Protein AF-A0A2S9FPA2-F1 (afdb_monomer_lite)

Secondary structure (DSSP, 8-state):
-HHHHHHHHHHHHHHHHHHHHHHHHHTTHHHHTSS-HHHHHHH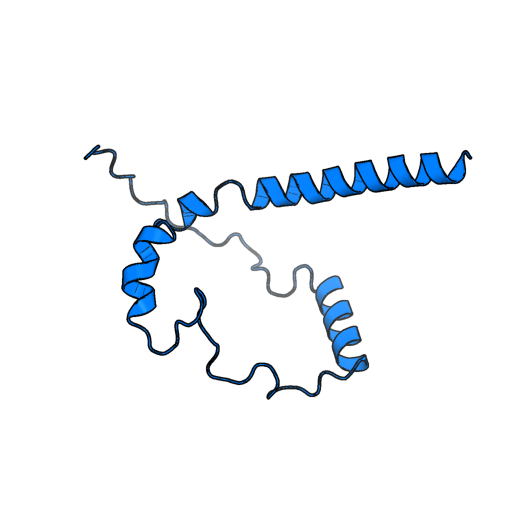HTTSTTEETTEEPPSS-TTSS----HHHHHHHHHHHHH-TTTT--SS---PPPPPPP-----

Foldseek 3Di:
DVVVVVVVVVVVVVCCVVVVVVVVVCVCVCVVVVDDLVRCVVVLVVDPQQDPSDGDDPDDPPPDDPCPPVNVVVVVVCVVVCVCVPPDPDDDDDDDDPPDPPDDD

Radius of gyration: 21.98 Å; chains: 1; bounding box: 57×53×47 Å

Sequence (105 aa):
MVVRTALRYGFGTASLLVGGWTLRALQGTPNSLGATPAEIAPVARRSPHYKDGKFVNLESSSSGLPMDRELQRKLLRDLANAGSAGKPPAPIPLADPPPGDLTPA

pLDDT: mean 75.03, std 12.36, range [52.12, 94.75]

Structure (mmCIF, N/CA/C/O backbone):
data_AF-A0A2S9FPA2-F1
#
_entry.id   AF-A0A2S9FPA2-F1
#
loop_
_atom_site.group_PDB
_atom_site.id
_atom_site.type_symbol
_atom_site.label_atom_id
_atom_site.label_alt_id
_atom_site.label_comp_id
_atom_site.label_asym_id
_atom_site.label_entity_id
_atom_site.label_seq_id
_atom_site.pdbx_PDB_ins_code
_atom_site.Cartn_x
_atom_site.Cartn_y
_atom_site.Cartn_z
_atom_site.occupancy
_atom_site.B_iso_or_equiv
_atom_site.auth_seq_id
_atom_site.auth_comp_id
_atom_site.auth_asym_id
_atom_site.auth_atom_id
_atom_site.pdbx_PDB_model_num
ATOM 1 N N . MET A 1 1 ? 13.260 32.057 -26.651 1.00 55.50 1 MET A N 1
ATOM 2 C CA . MET A 1 1 ? 11.831 31.666 -26.534 1.00 55.50 1 MET A CA 1
ATOM 3 C C . MET A 1 1 ? 11.557 30.211 -26.930 1.00 55.50 1 MET A C 1
ATOM 5 O O . MET A 1 1 ? 10.807 29.560 -26.220 1.00 55.50 1 MET A O 1
ATOM 9 N N . VAL A 1 2 ? 12.184 29.672 -27.983 1.00 59.16 2 VAL A N 1
ATOM 10 C CA . VAL A 1 2 ? 11.908 28.323 -28.537 1.00 59.16 2 VAL A CA 1
ATOM 11 C C . VAL A 1 2 ? 12.157 27.159 -27.555 1.00 59.16 2 VAL A C 1
ATOM 13 O O . VAL A 1 2 ? 11.347 26.241 -27.471 1.00 59.16 2 VAL A O 1
ATOM 16 N N . VAL A 1 3 ? 13.215 27.229 -26.739 1.00 59.62 3 VAL A N 1
ATOM 17 C CA . VAL A 1 3 ? 13.593 26.166 -25.779 1.00 59.62 3 VAL A CA 1
ATOM 18 C C . VAL A 1 3 ? 12.525 25.934 -24.700 1.00 59.62 3 VAL A C 1
ATOM 20 O O . VAL A 1 3 ? 12.243 24.796 -24.336 1.00 59.62 3 VAL A O 1
ATOM 23 N N . ARG A 1 4 ? 11.869 27.002 -24.224 1.00 58.12 4 ARG A N 1
ATOM 24 C CA . ARG A 1 4 ? 10.825 26.915 -23.187 1.00 58.12 4 ARG A CA 1
ATOM 25 C C . ARG A 1 4 ? 9.547 26.262 -23.717 1.00 58.12 4 ARG A C 1
ATOM 27 O O . ARG A 1 4 ? 8.854 25.566 -22.980 1.00 58.12 4 ARG A O 1
ATOM 34 N N . THR A 1 5 ? 9.250 26.474 -24.995 1.00 60.09 5 THR A N 1
ATOM 35 C CA . THR A 1 5 ? 8.088 25.893 -25.670 1.00 60.09 5 THR A CA 1
ATOM 36 C C . THR A 1 5 ? 8.311 24.409 -25.967 1.00 60.09 5 THR A C 1
ATOM 38 O O . THR A 1 5 ? 7.433 23.597 -25.687 1.00 60.09 5 THR A O 1
ATOM 41 N N . ALA A 1 6 ? 9.509 24.038 -26.434 1.00 57.97 6 ALA A N 1
ATOM 42 C CA . ALA A 1 6 ? 9.889 22.645 -26.679 1.00 57.97 6 ALA A CA 1
ATOM 43 C C . ALA A 1 6 ? 9.892 21.798 -25.392 1.00 57.97 6 ALA A C 1
ATOM 45 O O . ALA A 1 6 ? 9.341 20.698 -25.382 1.00 57.97 6 ALA A O 1
ATOM 46 N N . LEU A 1 7 ? 10.414 22.336 -24.280 1.00 58.59 7 LEU A N 1
ATOM 47 C CA . LEU A 1 7 ? 10.353 21.664 -22.977 1.00 58.59 7 LEU A CA 1
ATOM 48 C C . LEU A 1 7 ? 8.908 21.429 -22.517 1.00 58.59 7 LEU A C 1
ATOM 50 O O . LEU A 1 7 ? 8.595 20.360 -22.006 1.00 58.59 7 LEU A O 1
ATOM 54 N N . ARG A 1 8 ? 8.008 22.399 -22.721 1.00 58.41 8 ARG A N 1
ATOM 55 C CA . ARG A 1 8 ? 6.612 22.270 -22.282 1.00 58.41 8 ARG A CA 1
ATOM 56 C C . ARG A 1 8 ? 5.834 21.219 -23.078 1.00 58.41 8 ARG A C 1
ATOM 58 O O . ARG A 1 8 ? 5.053 20.479 -22.487 1.00 58.41 8 ARG A O 1
ATOM 65 N N . TYR A 1 9 ? 6.084 21.111 -24.383 1.00 55.03 9 TYR A N 1
ATOM 66 C CA . TYR A 1 9 ? 5.479 20.067 -25.217 1.00 55.03 9 TYR A CA 1
ATOM 67 C C . TYR A 1 9 ? 6.079 18.672 -24.957 1.00 55.03 9 TYR A C 1
ATOM 69 O O . TYR A 1 9 ? 5.338 17.687 -24.915 1.00 55.03 9 TYR A O 1
ATOM 77 N N . GLY A 1 10 ? 7.390 18.578 -24.702 1.00 55.34 10 GLY A N 1
ATOM 78 C CA . GLY A 1 10 ? 8.052 17.316 -24.347 1.00 55.34 10 GLY A CA 1
ATOM 79 C C . GLY A 1 10 ? 7.624 16.763 -22.980 1.00 55.34 10 GLY A C 1
ATOM 80 O O . GLY A 1 10 ? 7.300 15.585 -22.858 1.00 55.34 10 GLY A O 1
ATOM 81 N N . PHE A 1 11 ? 7.531 17.616 -21.955 1.00 58.34 11 PHE A N 1
ATOM 82 C CA . PHE A 1 11 ? 7.034 17.204 -20.635 1.00 58.34 11 PHE A CA 1
ATOM 83 C C . PHE A 1 11 ? 5.536 16.870 -20.641 1.00 58.34 11 PHE A C 1
ATOM 85 O O . PHE A 1 11 ? 5.114 15.945 -19.947 1.00 58.34 11 PHE A O 1
ATOM 92 N N . GLY A 1 12 ? 4.729 17.588 -21.429 1.00 60.38 12 GLY A N 1
ATOM 93 C CA . GLY A 1 12 ? 3.287 17.346 -21.519 1.00 60.38 12 GLY A CA 1
ATOM 94 C C . GLY A 1 12 ? 2.944 15.958 -22.067 1.00 60.38 12 GLY A C 1
ATOM 95 O O . GLY A 1 12 ? 2.111 15.260 -21.499 1.00 60.38 12 GLY A O 1
ATOM 96 N N . THR A 1 13 ? 3.629 15.516 -23.122 1.00 61.59 13 THR A N 1
ATOM 97 C CA . THR A 1 13 ? 3.393 14.200 -23.746 1.00 61.59 13 THR A CA 1
ATOM 98 C C . THR A 1 13 ? 3.873 13.037 -22.876 1.00 61.59 13 THR A C 1
ATOM 100 O O . THR A 1 13 ? 3.134 12.070 -22.699 1.00 61.59 13 THR A O 1
ATOM 103 N N . ALA A 1 14 ? 5.047 13.153 -22.246 1.00 60.41 14 ALA A N 1
ATOM 104 C CA . ALA A 1 14 ? 5.530 12.150 -21.292 1.00 60.41 14 ALA A CA 1
ATOM 105 C C . ALA A 1 14 ? 4.592 12.005 -20.076 1.00 60.41 14 ALA A C 1
ATOM 107 O O . ALA A 1 14 ? 4.295 10.891 -19.645 1.00 60.41 14 ALA A O 1
ATOM 108 N N . SER A 1 15 ? 4.057 13.122 -19.573 1.00 62.94 15 SER A N 1
ATOM 109 C CA . SER A 1 15 ? 3.103 13.123 -18.454 1.00 62.94 15 SER A CA 1
ATOM 110 C C . SER A 1 15 ? 1.774 12.455 -18.819 1.00 62.94 15 SER A C 1
ATOM 112 O O . SER A 1 15 ? 1.195 11.761 -17.988 1.00 62.94 15 SER A O 1
ATOM 114 N N . LEU A 1 16 ? 1.301 12.612 -20.061 1.00 67.12 16 LEU A N 1
ATOM 115 C CA . LEU A 1 16 ? 0.080 11.955 -20.541 1.00 67.12 16 LEU A CA 1
ATOM 116 C C . LEU A 1 16 ? 0.255 10.439 -20.697 1.00 67.12 16 LEU A C 1
ATOM 118 O O . LEU A 1 16 ? -0.652 9.689 -20.343 1.00 67.12 16 LEU A O 1
ATOM 122 N N . LEU A 1 17 ? 1.415 9.977 -21.176 1.00 69.75 17 LEU A N 1
ATOM 123 C CA . LEU A 1 17 ? 1.701 8.542 -21.300 1.00 69.75 17 LEU A CA 1
ATOM 124 C C . LEU A 1 17 ? 1.787 7.861 -19.925 1.00 69.75 17 LEU A C 1
ATOM 126 O O . LEU A 1 17 ? 1.154 6.826 -19.706 1.00 69.75 17 LEU A O 1
ATOM 130 N N . VAL A 1 18 ? 2.506 8.468 -18.977 1.00 66.00 18 VAL A N 1
ATOM 131 C CA . VAL A 1 18 ? 2.629 7.948 -17.602 1.00 66.00 18 VAL A CA 1
ATOM 132 C C . VAL A 1 18 ? 1.305 8.067 -16.835 1.00 66.00 18 VAL A C 1
ATOM 134 O O . VAL A 1 18 ? 0.896 7.135 -16.136 1.00 66.00 18 VAL A O 1
ATOM 137 N N . GLY A 1 19 ? 0.595 9.186 -16.995 1.00 67.81 19 GLY A N 1
ATOM 138 C CA . GLY A 1 19 ? -0.695 9.428 -16.349 1.00 67.81 19 GLY A CA 1
ATOM 139 C C . GLY A 1 19 ? -1.794 8.494 -16.859 1.00 67.81 19 GLY A C 1
ATOM 140 O O . GLY A 1 19 ? -2.538 7.932 -16.059 1.00 67.81 19 GLY A O 1
ATOM 141 N N . GLY A 1 20 ? -1.859 8.260 -18.172 1.00 75.31 20 GLY A N 1
ATOM 142 C CA . GLY A 1 20 ? -2.836 7.357 -18.785 1.00 75.31 20 GLY A CA 1
ATOM 143 C C . GLY A 1 20 ? -2.636 5.893 -18.388 1.00 75.31 20 GLY A C 1
ATOM 144 O O . GLY A 1 20 ? -3.614 5.196 -18.119 1.00 75.31 20 GLY A O 1
ATOM 145 N N . TRP A 1 21 ? -1.383 5.431 -18.287 1.00 79.75 21 TRP A N 1
ATOM 146 C CA . TRP A 1 21 ? -1.081 4.101 -17.745 1.00 79.75 21 TRP A CA 1
ATOM 147 C C . TRP A 1 21 ? -1.511 3.979 -16.279 1.00 79.75 21 TRP A C 1
ATOM 149 O O . TRP A 1 21 ? -2.190 3.019 -15.926 1.00 79.75 21 TRP A O 1
ATOM 159 N N . THR A 1 22 ? -1.191 4.976 -15.450 1.00 75.12 22 THR A N 1
ATOM 160 C CA . THR A 1 22 ? -1.565 4.985 -14.025 1.00 75.12 22 THR A CA 1
ATOM 161 C C . THR A 1 22 ? -3.081 4.967 -13.839 1.00 75.12 22 THR A C 1
ATOM 163 O O . THR A 1 22 ? -3.597 4.155 -13.077 1.00 75.12 22 THR A O 1
ATOM 166 N N . LEU A 1 23 ? -3.817 5.812 -14.567 1.00 75.94 23 LEU A N 1
ATOM 167 C CA . LEU A 1 23 ? -5.281 5.835 -14.515 1.00 75.94 23 LEU A CA 1
ATOM 168 C C . LEU A 1 23 ? -5.885 4.499 -14.953 1.00 75.94 23 LEU A C 1
ATOM 170 O O . LEU A 1 23 ? -6.789 4.005 -14.288 1.00 75.94 23 LEU A O 1
ATOM 174 N N . ARG A 1 24 ? -5.353 3.876 -16.013 1.00 73.50 24 ARG A N 1
ATOM 175 C 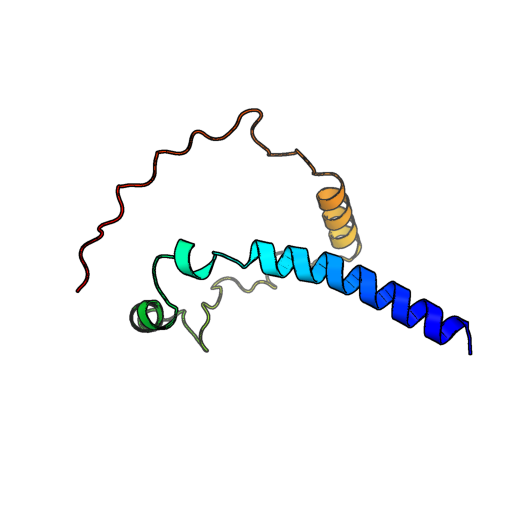CA . ARG A 1 24 ? -5.783 2.543 -16.457 1.00 73.50 24 ARG A CA 1
ATOM 176 C C . ARG A 1 24 ? -5.465 1.454 -15.429 1.00 73.50 24 ARG A C 1
ATOM 178 O O . ARG A 1 24 ? -6.277 0.558 -15.251 1.00 73.50 24 ARG A O 1
ATOM 185 N N . ALA A 1 25 ? -4.322 1.528 -14.751 1.00 72.56 25 ALA A N 1
ATOM 186 C CA . ALA A 1 25 ? -3.953 0.581 -13.698 1.00 72.56 25 ALA A CA 1
ATOM 187 C C . ALA A 1 25 ? -4.841 0.718 -12.447 1.00 72.56 25 ALA A C 1
ATOM 189 O O . ALA A 1 25 ? -5.107 -0.267 -11.763 1.00 72.56 25 ALA A O 1
ATOM 190 N N . LEU A 1 26 ? -5.317 1.931 -12.157 1.00 73.06 26 LEU A N 1
ATOM 191 C CA . LEU A 1 26 ? -6.251 2.208 -11.063 1.00 73.06 26 LEU A CA 1
ATOM 192 C C . LEU A 1 26 ? -7.718 1.967 -11.454 1.00 73.06 26 LEU A C 1
ATOM 194 O O . LEU A 1 26 ? -8.586 1.867 -10.589 1.00 73.06 26 LEU A O 1
ATOM 198 N N . GLN A 1 27 ? -8.028 1.870 -12.746 1.00 73.25 27 GLN A N 1
ATOM 199 C CA . GLN A 1 27 ? -9.384 1.636 -13.218 1.00 73.25 27 GLN A CA 1
ATOM 200 C C . GLN A 1 27 ? -9.790 0.184 -12.927 1.00 73.25 27 GLN A C 1
ATOM 202 O O . GLN A 1 27 ? -9.392 -0.741 -13.627 1.00 73.25 27 GLN A O 1
ATOM 207 N N . GLY A 1 28 ? -10.585 -0.004 -11.872 1.00 63.72 28 GLY A N 1
ATOM 208 C CA . GLY A 1 28 ? -11.087 -1.311 -11.436 1.00 63.72 28 GLY A CA 1
ATOM 209 C C . GLY A 1 28 ? -10.609 -1.741 -10.050 1.00 63.72 28 GLY A C 1
ATOM 210 O O . GLY A 1 28 ? -11.226 -2.627 -9.464 1.00 63.72 28 GLY A O 1
ATOM 211 N N . THR A 1 29 ? -9.604 -1.079 -9.463 1.00 66.94 29 THR A N 1
ATOM 212 C CA . THR A 1 29 ? -9.175 -1.384 -8.087 1.00 66.94 29 THR A CA 1
ATOM 213 C C . THR A 1 29 ? -10.284 -1.235 -7.039 1.00 66.94 29 THR A C 1
ATOM 215 O O . THR A 1 29 ? -10.324 -2.090 -6.161 1.00 66.94 29 THR A O 1
ATOM 218 N N . PRO A 1 30 ? -11.232 -0.272 -7.107 1.00 63.25 30 PRO A N 1
ATOM 219 C CA . PRO A 1 30 ? -12.301 -0.196 -6.109 1.00 63.25 30 PRO A CA 1
ATOM 220 C C . PRO A 1 30 ? -13.235 -1.413 -6.145 1.00 63.25 30 PRO A C 1
ATOM 222 O O . PRO A 1 30 ? -13.593 -1.937 -5.097 1.00 63.25 30 PRO A O 1
ATOM 225 N N . ASN A 1 31 ? -13.582 -1.896 -7.344 1.00 63.75 31 ASN A N 1
ATOM 226 C CA . ASN A 1 31 ? -14.490 -3.034 -7.512 1.00 63.75 31 ASN A CA 1
ATOM 227 C C . ASN A 1 31 ? -13.806 -4.365 -7.169 1.00 63.75 31 ASN A C 1
ATOM 229 O O . ASN A 1 31 ? -14.452 -5.259 -6.633 1.00 63.75 31 ASN A O 1
ATOM 233 N N . SER A 1 32 ? -12.499 -4.491 -7.422 1.00 67.06 32 SER A N 1
ATOM 234 C CA . SER A 1 32 ? -11.732 -5.698 -7.083 1.00 67.06 32 SER A CA 1
ATOM 235 C C . SER A 1 32 ? -11.506 -5.887 -5.581 1.00 67.06 32 SER A C 1
ATOM 237 O O . SER A 1 32 ? -11.181 -6.991 -5.154 1.00 67.06 32 SER A O 1
ATOM 239 N N . LEU A 1 33 ? -11.651 -4.832 -4.773 1.00 71.31 33 LEU A N 1
ATOM 240 C CA . LEU A 1 33 ? -11.488 -4.913 -3.318 1.00 71.31 33 LEU A CA 1
ATOM 241 C C . LEU A 1 33 ? -12.739 -5.450 -2.607 1.00 71.31 33 LEU A C 1
ATOM 243 O O . LEU A 1 33 ? -12.650 -5.805 -1.435 1.00 71.31 33 LEU A O 1
ATOM 247 N N . GLY A 1 34 ? -13.891 -5.515 -3.289 1.00 79.19 34 GLY A N 1
ATOM 248 C CA . GLY A 1 34 ? -15.137 -6.096 -2.769 1.00 79.19 34 GLY A CA 1
ATOM 249 C C . GLY A 1 34 ? -15.788 -5.347 -1.597 1.00 79.19 34 GLY A C 1
ATOM 250 O O . GLY A 1 34 ? -16.884 -5.710 -1.189 1.00 79.19 34 GLY A O 1
ATOM 251 N N . ALA A 1 35 ? -15.138 -4.311 -1.065 1.00 81.12 35 ALA A N 1
ATOM 252 C CA . ALA A 1 35 ? -15.647 -3.450 -0.009 1.00 81.12 35 ALA A CA 1
ATOM 253 C C . ALA A 1 35 ? -15.101 -2.029 -0.184 1.00 81.12 35 ALA A C 1
ATOM 255 O O . ALA A 1 35 ? -13.911 -1.806 -0.436 1.00 81.12 35 ALA A O 1
ATOM 256 N N . THR A 1 36 ? -15.977 -1.049 -0.027 1.00 83.31 36 THR A N 1
ATOM 257 C CA . THR A 1 36 ? -15.625 0.366 -0.030 1.00 83.31 36 THR A CA 1
ATOM 258 C C . THR A 1 36 ? -14.855 0.738 1.244 1.00 83.31 36 THR A C 1
ATOM 260 O O . THR A 1 36 ? -15.005 0.102 2.292 1.00 83.31 36 THR A O 1
ATOM 263 N N . PRO A 1 37 ? -14.067 1.829 1.228 1.00 81.56 37 PRO A N 1
ATOM 264 C CA . PRO A 1 37 ? -13.412 2.329 2.438 1.00 81.56 37 PRO A CA 1
ATOM 265 C C . PRO A 1 37 ? -14.385 2.602 3.597 1.00 81.56 37 PRO A C 1
ATOM 267 O O . PRO A 1 37 ? -14.016 2.443 4.761 1.00 81.56 37 PRO A O 1
ATOM 270 N N . ALA A 1 38 ? -15.628 2.991 3.290 1.00 86.25 38 ALA A N 1
ATOM 271 C CA . ALA A 1 38 ? -16.673 3.222 4.282 1.00 86.25 38 ALA A CA 1
ATOM 272 C C . ALA A 1 38 ? -17.148 1.920 4.948 1.00 86.25 38 ALA A C 1
ATOM 274 O O . ALA A 1 38 ? -17.414 1.923 6.146 1.00 86.25 38 ALA A O 1
ATOM 275 N N . GLU A 1 39 ? -17.192 0.812 4.205 1.00 87.81 39 GLU A N 1
ATOM 276 C CA . GLU A 1 39 ? -17.542 -0.519 4.722 1.00 87.81 39 GLU A CA 1
ATOM 277 C C . GLU A 1 39 ? -16.396 -1.147 5.530 1.00 87.81 39 GLU A C 1
ATOM 279 O O . GLU A 1 39 ? -16.636 -1.838 6.520 1.00 87.81 39 GLU A O 1
ATOM 284 N N . ILE A 1 40 ? -15.140 -0.858 5.169 1.00 86.31 40 ILE A N 1
ATOM 285 C CA . ILE A 1 40 ? -13.950 -1.359 5.879 1.00 86.31 40 ILE A CA 1
ATOM 286 C C . ILE A 1 40 ? -13.705 -0.588 7.187 1.00 86.31 40 ILE A C 1
ATOM 288 O O . ILE A 1 40 ? -13.273 -1.170 8.187 1.00 86.31 40 ILE A O 1
ATOM 292 N N . ALA A 1 41 ? -13.979 0.721 7.212 1.00 88.88 41 ALA A N 1
ATOM 293 C CA . ALA A 1 41 ? -13.642 1.592 8.340 1.00 88.88 41 ALA A CA 1
ATOM 294 C C . ALA A 1 41 ? -14.184 1.121 9.712 1.00 88.88 41 ALA A C 1
ATOM 296 O O . ALA A 1 41 ? -13.415 1.176 10.678 1.00 88.88 41 ALA A O 1
ATOM 297 N N . PRO A 1 42 ? -15.435 0.632 9.856 1.00 93.19 42 PRO A N 1
ATOM 298 C CA . PRO A 1 42 ? -15.952 0.109 11.122 1.00 93.19 42 PRO A CA 1
ATOM 299 C C . PRO A 1 42 ? -15.174 -1.094 11.660 1.00 93.19 42 PRO A C 1
ATOM 301 O O . PRO A 1 42 ? -15.030 -1.230 12.874 1.00 93.19 42 PRO A O 1
ATOM 304 N N . VAL A 1 43 ? -14.666 -1.960 10.777 1.00 93.00 43 VAL A N 1
ATOM 305 C CA . VAL A 1 43 ? -13.861 -3.131 11.157 1.00 93.00 43 VAL A CA 1
ATOM 306 C C . VAL A 1 43 ? -12.432 -2.702 11.473 1.00 93.00 43 VAL A C 1
ATOM 308 O O . VAL A 1 43 ? -11.902 -3.062 12.522 1.00 93.00 43 VAL A O 1
ATOM 311 N N . ALA A 1 44 ? -11.832 -1.867 10.620 1.00 91.56 44 ALA A N 1
ATOM 312 C CA . ALA A 1 44 ? -10.465 -1.382 10.795 1.00 91.56 44 ALA A CA 1
ATOM 313 C C . ALA A 1 44 ? -10.278 -0.619 12.117 1.00 91.56 44 ALA A C 1
ATOM 315 O O . ALA A 1 44 ? -9.305 -0.856 12.831 1.00 91.56 44 ALA A O 1
ATOM 316 N N . ARG A 1 45 ? -11.251 0.219 12.507 1.00 94.25 45 ARG A N 1
ATOM 317 C CA . ARG A 1 45 ? -11.236 0.978 13.775 1.00 94.25 45 ARG A CA 1
ATOM 318 C C . ARG A 1 45 ? -11.238 0.114 15.039 1.00 94.25 45 ARG A C 1
ATOM 320 O O . ARG A 1 45 ? -10.949 0.638 16.108 1.00 94.25 45 ARG A O 1
ATOM 327 N N . ARG A 1 46 ? -11.555 -1.183 14.944 1.00 94.75 46 ARG A N 1
ATOM 328 C CA . ARG A 1 46 ? -11.464 -2.113 16.084 1.00 94.75 46 ARG A CA 1
ATOM 329 C C . ARG A 1 46 ? -10.023 -2.517 16.394 1.00 94.75 46 ARG A C 1
ATOM 331 O O . ARG A 1 46 ? -9.763 -3.037 17.474 1.00 94.75 46 ARG A O 1
ATOM 338 N N . SER A 1 47 ? -9.096 -2.306 15.460 1.00 91.31 47 SER A N 1
ATOM 339 C CA . SER A 1 47 ? -7.689 -2.638 15.654 1.00 91.31 47 SER A CA 1
ATOM 340 C C . SER A 1 47 ? -6.962 -1.542 16.440 1.00 91.31 47 SER A C 1
ATOM 342 O O . SER A 1 47 ? -7.043 -0.372 16.058 1.00 91.31 47 SER A O 1
ATOM 344 N N . PRO A 1 48 ? -6.154 -1.891 17.459 1.00 91.44 48 PRO A N 1
ATOM 345 C CA . PRO A 1 48 ? -5.285 -0.930 18.144 1.00 91.44 48 PRO A CA 1
ATOM 346 C C . PRO A 1 48 ? -4.175 -0.368 17.232 1.00 91.44 48 PRO A C 1
ATOM 348 O O . PRO A 1 48 ? -3.520 0.619 17.578 1.00 91.44 48 PRO A O 1
ATOM 351 N N . HIS A 1 49 ? -3.961 -0.982 16.063 1.00 91.00 49 HIS A N 1
ATOM 352 C CA . HIS A 1 49 ? -2.965 -0.570 15.073 1.00 91.00 49 HIS A CA 1
ATOM 353 C C . HIS A 1 49 ? -3.542 0.317 13.963 1.00 91.00 49 HIS A C 1
ATOM 355 O O . HIS A 1 49 ? -2.796 0.723 13.077 1.00 91.00 49 HIS A O 1
ATOM 361 N N . TYR A 1 50 ? -4.836 0.643 13.988 1.00 93.00 50 TYR A N 1
ATOM 362 C CA . TYR A 1 50 ? -5.435 1.563 13.023 1.00 93.00 50 TYR A CA 1
ATOM 363 C C . TYR A 1 50 ? -5.452 2.990 13.580 1.00 93.00 50 TYR A C 1
ATOM 365 O O . TYR A 1 50 ? -6.172 3.289 14.533 1.00 93.00 5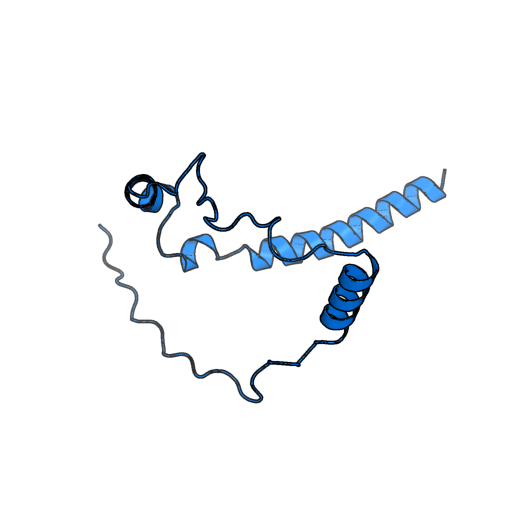0 TYR A O 1
ATOM 373 N N . LYS A 1 51 ? -4.642 3.878 12.996 1.00 89.31 51 LYS A N 1
ATOM 374 C CA . LYS A 1 51 ? -4.488 5.279 13.418 1.00 89.31 51 LYS A CA 1
ATOM 375 C C . LYS A 1 51 ? -4.514 6.193 12.198 1.00 89.31 51 LYS A C 1
ATOM 377 O O . LYS A 1 51 ? -3.905 5.881 11.181 1.00 89.31 51 LYS A O 1
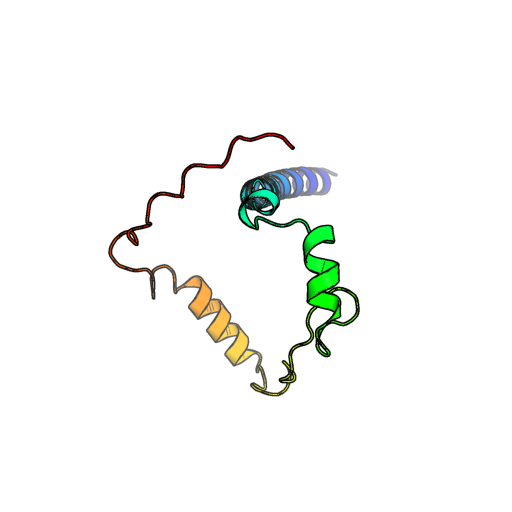ATOM 382 N N . ASP A 1 52 ? -5.238 7.307 12.284 1.00 88.88 52 ASP A N 1
ATOM 383 C CA . ASP A 1 52 ? -5.323 8.325 11.222 1.00 88.88 52 ASP A CA 1
ATOM 384 C C . ASP A 1 52 ? -5.699 7.773 9.835 1.00 88.88 52 ASP A C 1
ATOM 386 O O . ASP A 1 52 ? -5.183 8.204 8.807 1.00 88.88 52 ASP A O 1
ATOM 390 N N . GLY A 1 53 ? -6.588 6.779 9.797 1.00 87.44 53 GLY A N 1
ATOM 391 C CA . GLY A 1 53 ? -7.041 6.188 8.536 1.00 87.44 53 GLY A CA 1
ATOM 392 C C . GLY A 1 53 ? -6.082 5.168 7.911 1.00 87.44 53 GLY A C 1
ATOM 393 O O . GLY A 1 53 ? -6.316 4.739 6.784 1.00 87.44 53 GLY A O 1
ATOM 394 N N . LYS A 1 54 ? -5.012 4.768 8.608 1.00 89.06 54 LYS A N 1
ATOM 395 C CA . LYS A 1 54 ? -4.031 3.784 8.129 1.00 89.06 54 LYS A CA 1
ATOM 396 C C . LYS A 1 54 ? -3.629 2.802 9.224 1.00 89.06 54 LYS A C 1
ATOM 398 O O . LYS A 1 54 ? -3.712 3.099 10.414 1.00 89.06 54 LYS A O 1
ATOM 403 N N . PHE A 1 55 ? -3.152 1.631 8.820 1.00 89.75 55 PHE A N 1
ATOM 404 C CA . PHE A 1 55 ? -2.488 0.720 9.744 1.00 89.75 55 PHE A CA 1
ATOM 405 C C . PHE A 1 55 ? -1.053 1.185 9.983 1.00 89.75 55 PHE A C 1
ATOM 407 O O . PHE A 1 55 ? -0.338 1.526 9.039 1.00 89.75 55 PHE A O 1
ATOM 414 N N . VAL A 1 56 ? -0.645 1.234 11.249 1.00 89.00 56 VAL A N 1
ATOM 415 C CA . VAL A 1 56 ? 0.744 1.506 11.623 1.00 89.00 56 VAL A CA 1
ATOM 416 C C . VAL A 1 56 ? 1.502 0.186 11.736 1.00 89.00 56 VAL A C 1
ATOM 418 O O . VAL A 1 56 ? 1.024 -0.748 12.378 1.00 89.00 56 VAL A O 1
ATOM 421 N N . ASN A 1 57 ? 2.676 0.110 11.105 1.00 83.44 57 ASN A N 1
ATOM 422 C CA . ASN A 1 57 ? 3.562 -1.044 11.242 1.00 83.44 57 ASN A CA 1
ATOM 423 C C . ASN A 1 57 ? 4.074 -1.132 12.683 1.00 83.44 57 ASN A C 1
ATOM 425 O O . ASN A 1 57 ? 4.397 -0.111 13.296 1.00 83.44 57 ASN A O 1
ATOM 429 N N . LEU A 1 58 ? 4.124 -2.353 13.214 1.00 81.31 58 LEU A N 1
ATOM 430 C CA . LEU A 1 58 ? 4.590 -2.624 14.572 1.00 81.31 58 LEU A CA 1
ATOM 431 C C . LEU A 1 58 ? 6.109 -2.570 14.668 1.00 81.31 58 LEU A C 1
ATOM 433 O O . LEU A 1 58 ? 6.641 -1.986 15.613 1.00 81.31 58 LEU A O 1
ATOM 437 N N . GLU A 1 59 ? 6.808 -3.123 13.675 1.00 72.50 59 GLU A N 1
ATOM 438 C CA . GLU A 1 59 ? 8.222 -2.838 13.507 1.00 72.50 59 GLU A CA 1
ATOM 439 C C . GLU A 1 59 ? 8.430 -1.421 12.959 1.00 72.50 59 GLU A C 1
ATOM 441 O O . GLU A 1 59 ? 7.876 -1.019 11.930 1.00 72.50 59 GLU A O 1
ATOM 446 N N . SER A 1 60 ? 9.284 -0.654 13.637 1.00 61.22 60 SER A N 1
ATOM 447 C CA . SER A 1 60 ? 9.821 0.588 13.095 1.00 61.22 60 SER A CA 1
ATOM 448 C C . SER A 1 60 ? 10.444 0.286 11.735 1.00 61.22 60 SER A C 1
ATOM 450 O O . SER A 1 60 ? 11.459 -0.404 11.650 1.00 61.22 60 SER A O 1
ATOM 452 N N . SER A 1 61 ? 9.892 0.845 10.656 1.00 57.00 61 SER A N 1
ATOM 453 C CA . SER A 1 61 ? 10.466 0.692 9.309 1.00 57.00 61 SER A CA 1
ATOM 454 C C . SER A 1 61 ? 11.878 1.293 9.188 1.00 57.00 61 SER A C 1
ATOM 456 O O . SER A 1 61 ? 12.537 1.114 8.170 1.00 57.00 61 SER A O 1
ATOM 458 N N . SER A 1 62 ? 12.369 1.974 10.233 1.00 55.28 62 SER A N 1
ATOM 459 C CA . SER A 1 62 ? 13.752 2.442 10.358 1.00 55.28 62 SER A CA 1
ATOM 460 C C . SER A 1 62 ? 14.699 1.475 11.087 1.00 55.28 62 SER A C 1
ATOM 462 O O . SER A 1 62 ? 15.873 1.803 11.223 1.00 55.28 62 SER A O 1
ATOM 464 N N . SER A 1 63 ? 14.234 0.328 11.595 1.00 52.12 63 SER A N 1
ATOM 465 C CA . SER A 1 63 ? 15.018 -0.521 12.515 1.00 52.12 63 SER A CA 1
ATOM 466 C C . SER A 1 63 ? 15.724 -1.722 11.875 1.00 52.12 63 SER A C 1
ATOM 468 O O . SER A 1 63 ? 16.260 -2.547 12.605 1.0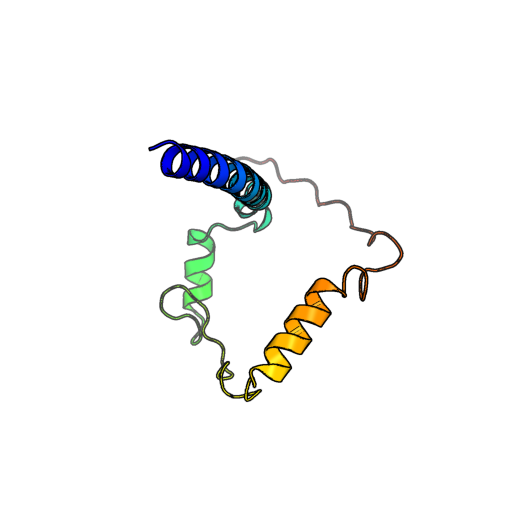0 52.12 63 SER A O 1
ATOM 470 N N . GLY A 1 64 ? 15.757 -1.847 10.545 1.00 54.28 64 GLY A N 1
ATOM 471 C CA . GLY A 1 64 ? 16.280 -3.065 9.904 1.00 54.28 64 GLY A CA 1
ATOM 472 C C . 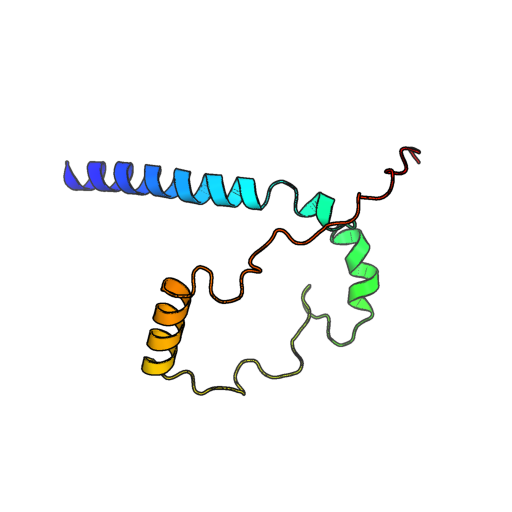GLY A 1 64 ? 17.553 -2.913 9.083 1.00 54.28 64 GLY A C 1
ATOM 473 O O . GLY A 1 64 ? 18.388 -3.810 9.081 1.00 54.28 64 GLY A O 1
ATOM 474 N N . LEU A 1 65 ? 17.718 -1.806 8.364 1.00 53.09 65 LEU A N 1
ATOM 475 C CA . LEU A 1 65 ? 18.874 -1.624 7.498 1.00 53.09 65 LEU A CA 1
ATOM 476 C C . LEU A 1 65 ? 19.325 -0.168 7.567 1.00 53.09 65 LEU A C 1
ATOM 478 O O . LEU A 1 65 ? 18.557 0.708 7.158 1.00 53.09 65 LEU A O 1
ATOM 482 N N . PRO A 1 66 ? 20.558 0.124 8.023 1.00 60.59 66 PRO A N 1
ATOM 483 C CA . PRO A 1 66 ? 21.212 1.352 7.611 1.00 60.59 66 PRO A CA 1
ATOM 484 C C . PRO A 1 66 ? 21.293 1.287 6.085 1.00 60.59 66 PRO A C 1
ATOM 486 O O . PRO A 1 66 ? 22.110 0.562 5.519 1.00 60.59 66 PRO A O 1
ATOM 489 N N . MET A 1 67 ? 20.359 1.958 5.412 1.00 62.69 67 MET A N 1
ATOM 490 C CA . MET A 1 67 ? 20.285 1.944 3.960 1.00 62.69 67 MET A CA 1
ATOM 491 C C . MET A 1 67 ? 21.387 2.857 3.441 1.00 62.69 67 MET A C 1
ATOM 493 O O . MET A 1 67 ? 21.176 4.036 3.157 1.00 62.69 67 MET A O 1
ATOM 497 N N . ASP A 1 68 ? 22.602 2.320 3.397 1.00 78.69 68 ASP A N 1
ATOM 498 C CA . ASP A 1 68 ? 23.720 3.016 2.794 1.00 78.69 68 ASP A CA 1
ATOM 499 C C . ASP A 1 68 ? 23.399 3.307 1.320 1.00 78.69 68 ASP A C 1
ATOM 501 O O . ASP A 1 68 ? 22.726 2.529 0.630 1.00 78.69 68 ASP A O 1
ATOM 505 N N . ARG A 1 69 ? 23.885 4.441 0.810 1.00 81.81 69 ARG A N 1
ATOM 506 C CA . ARG A 1 69 ? 23.639 4.845 -0.580 1.00 81.81 69 ARG A CA 1
ATOM 507 C C . ARG A 1 69 ? 24.149 3.804 -1.567 1.00 81.81 69 ARG A C 1
ATOM 509 O O . ARG A 1 69 ? 23.619 3.712 -2.674 1.00 81.81 69 ARG A O 1
ATOM 516 N N . GLU A 1 70 ? 25.172 3.035 -1.205 1.00 84.06 70 GLU A N 1
ATOM 517 C CA . GLU A 1 70 ? 25.641 1.938 -2.039 1.00 84.06 70 GLU A CA 1
ATOM 518 C C . GLU A 1 70 ? 24.642 0.783 -2.098 1.00 84.06 70 GLU A C 1
ATOM 520 O O . GLU A 1 70 ? 24.350 0.292 -3.190 1.00 84.06 70 GLU A O 1
ATOM 525 N N . LEU A 1 71 ? 24.061 0.405 -0.958 1.00 83.44 71 LEU A N 1
ATOM 526 C CA . LEU A 1 71 ? 23.019 -0.614 -0.895 1.00 83.44 71 LEU A CA 1
ATOM 527 C C . LEU A 1 71 ? 21.775 -0.179 -1.677 1.00 83.44 71 LEU A C 1
ATOM 529 O O . LEU A 1 71 ? 21.256 -0.950 -2.480 1.00 83.44 71 LEU A O 1
ATOM 533 N N . GLN A 1 72 ? 21.362 1.082 -1.545 1.00 84.75 72 GLN A N 1
ATOM 534 C CA . GLN A 1 72 ? 20.245 1.626 -2.318 1.00 84.75 72 GLN A CA 1
ATOM 535 C C . GLN A 1 72 ? 20.511 1.572 -3.834 1.00 84.75 72 GLN A C 1
ATOM 537 O O . GLN A 1 72 ? 19.624 1.206 -4.604 1.00 84.75 72 GLN A O 1
ATOM 542 N N . ARG A 1 73 ? 21.734 1.896 -4.283 1.00 87.81 73 ARG A N 1
ATOM 543 C CA . ARG A 1 73 ? 22.117 1.783 -5.703 1.00 87.81 73 ARG A CA 1
ATOM 544 C C . ARG A 1 73 ? 22.125 0.334 -6.191 1.00 87.81 73 ARG A C 1
ATOM 546 O O . ARG A 1 73 ? 21.718 0.097 -7.327 1.00 87.81 73 ARG A O 1
ATOM 553 N N . LYS A 1 74 ? 22.581 -0.611 -5.362 1.00 87.19 74 LYS A N 1
ATOM 554 C CA . LYS A 1 74 ? 22.556 -2.050 -5.678 1.00 87.19 74 LYS A CA 1
ATOM 555 C C . LYS A 1 74 ? 21.120 -2.540 -5.837 1.00 87.19 74 LYS A C 1
ATOM 557 O O . LYS A 1 74 ? 20.798 -3.056 -6.894 1.00 87.19 74 LYS A O 1
ATOM 562 N N . LEU A 1 75 ? 20.241 -2.236 -4.883 1.00 86.00 75 LEU A N 1
ATOM 563 C CA . LEU A 1 75 ? 18.821 -2.593 -4.959 1.00 86.00 75 LEU A CA 1
ATOM 564 C C . LEU A 1 75 ? 18.129 -2.006 -6.193 1.00 86.00 75 LEU A C 1
ATOM 566 O O . LEU A 1 75 ? 17.345 -2.689 -6.842 1.00 86.00 75 LEU A O 1
ATOM 570 N N . LEU A 1 76 ? 18.427 -0.752 -6.546 1.00 88.38 76 LEU A N 1
ATOM 571 C CA . LEU A 1 76 ? 17.826 -0.116 -7.719 1.00 88.38 76 LEU A CA 1
ATOM 572 C C . LEU A 1 76 ? 18.301 -0.764 -9.028 1.00 88.38 76 LEU A C 1
ATOM 574 O O . LEU A 1 76 ? 17.513 -0.948 -9.953 1.00 88.38 76 LEU A O 1
ATOM 578 N N . ARG A 1 77 ? 19.588 -1.126 -9.097 1.00 87.38 77 ARG A N 1
ATOM 579 C CA . ARG A 1 77 ? 20.160 -1.870 -10.224 1.00 87.38 77 ARG A CA 1
ATOM 580 C C . ARG A 1 77 ? 19.568 -3.273 -10.309 1.00 87.38 77 ARG A C 1
ATOM 582 O O . ARG A 1 77 ? 19.218 -3.700 -11.403 1.00 87.38 77 ARG A O 1
ATOM 589 N N . ASP A 1 78 ? 19.450 -3.962 -9.181 1.00 84.62 78 ASP A N 1
ATOM 590 C CA . ASP A 1 78 ? 18.854 -5.290 -9.121 1.00 84.62 78 ASP A CA 1
ATOM 591 C C . ASP A 1 78 ? 17.403 -5.216 -9.571 1.00 84.62 78 ASP A C 1
ATOM 593 O O . ASP A 1 78 ? 17.045 -5.952 -10.468 1.00 84.62 78 ASP A O 1
ATOM 597 N N . LEU A 1 79 ? 16.602 -4.261 -9.094 1.00 85.25 79 LEU A N 1
ATOM 598 C CA . LEU A 1 79 ? 15.224 -4.074 -9.559 1.00 85.25 79 LEU A CA 1
ATOM 599 C C . LEU A 1 79 ? 15.139 -3.821 -11.073 1.00 85.25 79 LEU A C 1
ATOM 601 O O . LEU A 1 79 ? 14.279 -4.390 -11.742 1.00 85.25 79 LEU A O 1
ATOM 605 N N . ALA A 1 80 ? 16.036 -2.998 -11.623 1.00 85.06 80 ALA A N 1
ATOM 606 C CA . ALA A 1 80 ? 16.084 -2.730 -13.060 1.00 85.06 80 ALA A CA 1
ATOM 607 C C . ALA A 1 80 ? 16.459 -3.976 -13.886 1.00 85.06 80 ALA A C 1
ATOM 609 O O . ALA A 1 80 ? 16.020 -4.111 -15.026 1.00 85.06 80 ALA A O 1
ATOM 610 N N . ASN A 1 81 ? 17.244 -4.888 -13.306 1.00 84.06 81 ASN A N 1
ATOM 611 C CA . ASN A 1 81 ? 17.743 -6.094 -13.969 1.00 84.06 81 ASN A CA 1
ATOM 612 C C . ASN A 1 81 ? 16.988 -7.377 -13.573 1.00 84.06 81 ASN A C 1
ATOM 614 O O . ASN A 1 81 ? 17.142 -8.403 -14.229 1.00 84.06 81 ASN A O 1
ATOM 618 N N . ALA A 1 82 ? 16.149 -7.337 -12.536 1.00 75.06 82 ALA A N 1
ATOM 619 C CA . ALA A 1 82 ? 15.447 -8.480 -11.953 1.00 75.06 82 ALA A CA 1
ATOM 620 C C . ALA A 1 82 ? 14.244 -8.932 -12.785 1.00 75.06 82 ALA A C 1
ATOM 622 O O . ALA A 1 82 ? 13.492 -9.782 -12.327 1.00 75.06 82 ALA A O 1
ATOM 623 N N . GLY A 1 83 ? 14.073 -8.395 -14.000 1.00 71.31 83 GLY A N 1
ATOM 624 C CA . GLY A 1 83 ? 12.906 -8.544 -14.872 1.00 71.31 83 GLY A CA 1
ATOM 625 C C . GLY A 1 83 ? 12.048 -9.785 -14.609 1.00 71.31 83 GLY A C 1
ATOM 626 O O . GLY A 1 83 ? 10.986 -9.684 -14.003 1.00 71.31 83 GLY A O 1
ATOM 627 N N . SER A 1 84 ? 12.492 -10.961 -15.057 1.00 69.69 84 SER A N 1
ATOM 628 C CA . SER A 1 84 ? 11.768 -12.228 -14.868 1.00 69.69 84 SER A CA 1
ATOM 629 C C . SER A 1 84 ? 12.252 -13.059 -13.676 1.00 69.69 84 SER A C 1
ATOM 631 O O . SER A 1 84 ? 11.788 -14.187 -13.504 1.00 69.69 84 SER A O 1
ATOM 633 N N . ALA A 1 85 ? 13.190 -12.555 -12.871 1.00 74.19 85 ALA A N 1
ATOM 634 C CA . ALA A 1 85 ? 13.696 -13.266 -11.705 1.00 74.19 85 ALA A CA 1
ATOM 635 C C . ALA A 1 85 ? 12.566 -13.395 -10.672 1.00 74.19 85 ALA A C 1
ATOM 637 O O . ALA A 1 85 ? 12.125 -12.416 -10.080 1.00 74.19 85 ALA A O 1
ATOM 638 N N . GLY A 1 86 ? 12.049 -14.614 -10.507 1.00 73.25 86 GLY A N 1
ATOM 639 C CA . GLY A 1 86 ? 10.900 -14.905 -9.643 1.00 73.25 86 GLY A CA 1
ATOM 640 C C . GLY A 1 86 ? 9.544 -14.934 -10.354 1.00 73.25 86 GLY A C 1
ATOM 641 O O . GLY A 1 86 ? 8.548 -15.283 -9.723 1.00 73.25 86 GLY A O 1
ATOM 642 N N . LYS A 1 87 ? 9.475 -14.639 -11.662 1.00 80.88 87 LYS A N 1
ATOM 643 C CA . LYS A 1 87 ? 8.248 -14.872 -12.434 1.00 80.88 87 LYS A CA 1
ATOM 644 C C . LYS A 1 87 ? 8.116 -16.377 -12.717 1.00 80.88 87 LYS A C 1
ATOM 646 O O . LYS A 1 87 ? 9.065 -16.964 -13.240 1.00 80.88 87 LYS A O 1
ATOM 651 N N . PRO A 1 88 ? 6.973 -17.013 -12.404 1.00 81.62 88 PRO A N 1
ATOM 652 C CA . PRO A 1 88 ? 6.775 -18.422 -12.715 1.00 81.62 88 PRO A CA 1
ATOM 653 C C . PRO A 1 88 ? 6.878 -18.662 -14.233 1.00 81.62 88 PRO A C 1
ATOM 655 O O . PRO A 1 88 ? 6.446 -17.811 -15.018 1.00 81.62 88 PRO A O 1
ATOM 658 N N . PRO A 1 89 ? 7.446 -19.805 -14.663 1.00 84.12 89 PRO A N 1
ATOM 659 C CA . PRO A 1 89 ? 7.683 -20.101 -16.080 1.00 84.12 89 PRO A CA 1
ATOM 660 C C . PRO A 1 89 ? 6.386 -20.324 -16.870 1.00 84.12 89 PRO A C 1
ATOM 662 O O . PRO A 1 89 ? 6.390 -20.243 -18.095 1.00 84.12 89 PRO A O 1
ATOM 665 N N . ALA A 1 90 ? 5.282 -20.590 -16.173 1.00 86.62 90 ALA A N 1
ATOM 666 C CA . ALA A 1 90 ? 3.956 -20.770 -16.739 1.00 86.62 90 ALA A CA 1
ATOM 667 C C . ALA A 1 90 ? 2.949 -19.826 -16.056 1.00 86.62 90 ALA A C 1
ATOM 669 O O . ALA A 1 90 ? 3.175 -19.417 -14.910 1.00 86.62 90 ALA A O 1
ATOM 670 N N . PRO A 1 91 ? 1.839 -19.475 -16.733 1.00 87.25 91 PRO A N 1
ATOM 671 C CA . PRO A 1 91 ? 0.731 -18.764 -16.108 1.00 87.25 91 PRO A CA 1
ATOM 672 C C . PRO A 1 91 ? 0.256 -19.487 -14.846 1.00 87.25 91 PRO A C 1
ATOM 674 O O . PRO A 1 91 ? 0.118 -20.709 -14.839 1.00 87.25 91 PRO A O 1
ATOM 677 N N . ILE A 1 92 ? 0.005 -18.725 -13.781 1.00 83.69 92 ILE A N 1
ATOM 678 C CA . ILE A 1 92 ? -0.587 -19.272 -12.561 1.00 83.69 92 ILE A CA 1
ATOM 679 C C . ILE A 1 92 ? -2.032 -19.653 -12.902 1.00 83.69 92 ILE A C 1
ATOM 681 O O . ILE A 1 92 ? -2.772 -18.777 -13.358 1.00 83.69 92 ILE A O 1
ATOM 685 N N . PRO A 1 93 ? -2.447 -20.917 -12.715 1.00 86.81 93 PRO A N 1
ATOM 686 C CA . PRO A 1 93 ? -3.832 -21.301 -12.930 1.00 86.81 93 PRO A CA 1
ATOM 687 C C . PRO A 1 93 ? -4.702 -20.569 -11.905 1.00 86.81 93 PRO A C 1
ATOM 689 O O . PRO A 1 93 ? -4.579 -20.787 -10.700 1.00 86.81 93 PRO A O 1
ATOM 692 N N . LEU A 1 94 ? -5.545 -19.660 -12.388 1.00 84.69 94 LEU A N 1
ATOM 693 C CA . LEU A 1 94 ? -6.555 -18.994 -11.575 1.00 84.69 94 LEU A CA 1
ATOM 694 C C . LEU A 1 94 ? -7.835 -19.828 -11.629 1.00 84.69 94 LEU A C 1
ATOM 696 O O . LEU A 1 94 ? -8.197 -20.331 -12.691 1.00 84.69 94 LEU A O 1
ATOM 700 N N . ALA A 1 95 ? -8.503 -19.982 -10.487 1.00 84.44 95 ALA A N 1
ATOM 701 C CA . ALA A 1 95 ? -9.856 -20.520 -10.464 1.00 84.44 95 ALA A CA 1
ATOM 702 C C . ALA A 1 95 ? -10.821 -19.507 -11.096 1.00 84.44 95 ALA A C 1
ATOM 704 O O . ALA A 1 95 ? -10.616 -18.296 -10.966 1.00 84.44 95 ALA A O 1
ATOM 705 N N . ASP A 1 96 ? -11.874 -20.002 -11.748 1.00 84.44 96 ASP A N 1
ATOM 706 C CA . ASP A 1 96 ? -12.935 -19.134 -12.248 1.00 84.44 96 ASP A CA 1
ATOM 707 C C . ASP A 1 96 ? -13.590 -18.386 -11.076 1.00 84.44 96 ASP A C 1
ATOM 709 O O . ASP A 1 96 ? -13.831 -18.981 -10.016 1.00 84.44 96 ASP A O 1
ATOM 713 N N . PRO A 1 97 ? -13.862 -17.077 -11.226 1.00 74.06 97 PRO A N 1
ATOM 714 C CA . PRO A 1 97 ? -14.549 -16.322 -10.193 1.00 74.06 97 PRO A CA 1
ATOM 715 C C . PRO A 1 97 ? -15.941 -16.928 -9.945 1.00 74.06 97 PRO A C 1
ATOM 717 O O . PRO A 1 97 ? -16.597 -17.364 -10.896 1.00 74.06 97 PRO A O 1
ATOM 720 N N . PRO A 1 98 ? -16.417 -16.955 -8.686 1.00 76.12 98 PRO A N 1
ATOM 721 C CA . PRO A 1 98 ? -17.760 -17.431 -8.389 1.00 76.12 98 PRO A CA 1
ATOM 722 C C . PRO A 1 98 ? -18.804 -16.588 -9.145 1.00 76.12 98 PRO A C 1
ATOM 724 O O . PRO A 1 98 ? -18.573 -15.392 -9.359 1.00 76.12 98 PRO A O 1
ATOM 727 N N . PRO A 1 99 ? -19.950 -17.176 -9.546 1.00 78.50 99 PRO A N 1
ATOM 728 C CA . PRO A 1 99 ? -21.033 -16.429 -10.175 1.00 78.50 99 PRO A CA 1
ATOM 729 C C . PRO A 1 99 ? -21.418 -15.241 -9.290 1.00 78.50 99 PRO A C 1
ATOM 731 O O . PRO A 1 99 ? -21.697 -15.419 -8.106 1.00 78.50 99 PRO A O 1
ATOM 734 N N . GLY A 1 100 ? -21.387 -14.031 -9.851 1.00 68.31 100 GLY A N 1
ATOM 735 C CA . GLY A 1 100 ? -21.799 -12.834 -9.127 1.00 68.31 100 GLY A CA 1
ATOM 736 C C . GLY A 1 100 ? -23.268 -12.945 -8.734 1.00 68.31 100 GLY A C 1
ATOM 737 O O . GLY A 1 100 ? -24.105 -13.254 -9.582 1.00 68.31 100 GLY A O 1
ATOM 738 N N . ASP A 1 101 ? -23.572 -12.707 -7.460 1.00 68.50 101 ASP A N 1
ATOM 739 C CA . ASP A 1 101 ? -24.948 -12.654 -6.979 1.00 68.50 101 ASP A CA 1
ATOM 740 C C . ASP A 1 101 ? -25.595 -11.379 -7.535 1.00 68.50 101 ASP A C 1
ATOM 742 O O . ASP A 1 101 ? -25.273 -10.261 -7.133 1.00 68.50 101 ASP A O 1
ATOM 746 N N . LEU A 1 102 ? -26.429 -11.542 -8.563 1.00 63.56 102 LEU A N 1
ATOM 747 C CA . LEU A 1 102 ? -27.103 -10.443 -9.257 1.00 63.56 102 LEU A CA 1
ATOM 748 C C . LEU A 1 102 ? -28.418 -10.046 -8.573 1.00 63.56 102 LEU A C 1
ATOM 750 O O . LEU A 1 102 ? -29.246 -9.401 -9.211 1.00 63.56 102 LEU A O 1
ATOM 754 N N . THR A 1 103 ? -28.653 -10.422 -7.314 1.00 55.72 103 THR A N 1
ATOM 755 C CA . THR A 1 103 ? -29.838 -9.971 -6.577 1.00 55.72 103 THR A CA 1
ATOM 756 C C . THR A 1 103 ? -29.669 -8.515 -6.131 1.00 55.72 103 THR A C 1
ATOM 758 O O . THR A 1 103 ? -28.852 -8.250 -5.246 1.00 55.72 103 THR A O 1
ATOM 761 N N . PRO A 1 104 ? -30.415 -7.551 -6.708 1.00 59.31 104 PRO A N 1
ATOM 762 C CA . PRO A 1 104 ? -30.489 -6.210 -6.144 1.00 59.31 104 PRO A CA 1
ATOM 763 C C . PRO A 1 104 ? -31.184 -6.260 -4.775 1.00 59.31 104 PRO A C 1
ATOM 765 O O . PRO A 1 104 ? -32.151 -7.005 -4.596 1.00 59.31 104 PRO A O 1
ATOM 768 N N . ALA A 1 105 ? -30.659 -5.474 -3.832 1.00 55.47 105 ALA A N 1
ATOM 769 C CA . ALA A 1 105 ? -31.254 -5.219 -2.520 1.00 55.47 105 ALA A CA 1
ATOM 770 C C . ALA A 1 105 ? -32.473 -4.288 -2.609 1.00 55.47 105 ALA A C 1
ATOM 772 O O . ALA A 1 105 ? -32.491 -3.425 -3.519 1.00 55.47 105 ALA A O 1
#